Protein AF-A0A352M2B2-F1 (afdb_monomer_lite)

Secondary structure (DSSP, 8-state):
--TT--HHHHHHHTT--HHHHHHHHTTSS--HHHHHHHHHHTT--HHHHH-----SSS------GGG-

Structure (mmCIF, N/CA/C/O backbone):
data_AF-A0A352M2B2-F1
#
_entry.id   AF-A0A352M2B2-F1
#
loop_
_atom_site.group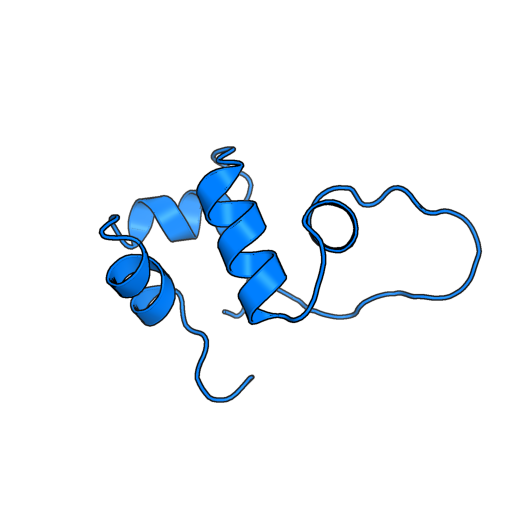_PDB
_atom_site.id
_atom_site.type_symbol
_atom_site.label_atom_id
_atom_site.label_alt_id
_atom_site.label_comp_id
_atom_site.label_asym_id
_atom_site.label_entity_id
_atom_site.label_seq_id
_atom_site.pdbx_PDB_ins_code
_atom_site.Cartn_x
_atom_site.Cartn_y
_atom_site.Cartn_z
_atom_site.occupancy
_atom_site.B_iso_or_equiv
_atom_site.auth_seq_id
_atom_site.auth_comp_id
_atom_site.auth_asym_id
_atom_site.auth_atom_id
_atom_site.pdbx_PDB_model_num
ATOM 1 N N . MET A 1 1 ? -1.399 -18.905 0.281 1.00 46.78 1 MET A N 1
ATOM 2 C CA . MET A 1 1 ? -1.400 -17.774 -0.673 1.00 46.78 1 MET A CA 1
ATOM 3 C C . MET A 1 1 ? -2.778 -17.137 -0.633 1.00 46.78 1 MET A C 1
ATOM 5 O O . MET A 1 1 ? -3.748 -17.862 -0.832 1.00 46.78 1 MET A O 1
ATOM 9 N N . MET A 1 2 ? -2.887 -15.840 -0.326 1.00 52.94 2 MET A N 1
ATOM 10 C CA . MET A 1 2 ? -4.154 -15.110 -0.466 1.00 52.94 2 MET A CA 1
ATOM 11 C C . MET A 1 2 ? -4.523 -15.140 -1.952 1.00 52.94 2 MET A C 1
ATOM 13 O O . MET A 1 2 ? -3.819 -14.563 -2.776 1.00 52.94 2 MET A O 1
ATOM 17 N N . LYS A 1 3 ? -5.537 -15.927 -2.326 1.00 54.34 3 LYS A N 1
ATOM 18 C CA . LYS A 1 3 ? -5.909 -16.135 -3.731 1.00 54.34 3 LYS A CA 1
ATOM 19 C C . LYS A 1 3 ? -6.314 -14.790 -4.352 1.00 54.34 3 LYS A C 1
ATOM 21 O O . LYS A 1 3 ? -7.416 -14.323 -4.101 1.00 54.34 3 LYS A O 1
ATOM 26 N N . GLY A 1 4 ? -5.440 -14.193 -5.166 1.00 69.56 4 GLY A N 1
ATOM 27 C CA . GLY A 1 4 ? -5.801 -13.129 -6.113 1.00 69.56 4 GLY A CA 1
ATOM 28 C C . GLY A 1 4 ? -5.076 -11.790 -5.970 1.00 69.56 4 GLY A C 1
ATOM 29 O O . GLY A 1 4 ? -5.076 -11.027 -6.932 1.00 69.56 4 GLY A O 1
ATOM 30 N N . ILE A 1 5 ? -4.424 -11.505 -4.840 1.00 84.00 5 ILE A N 1
ATOM 31 C CA . ILE A 1 5 ? -3.648 -10.266 -4.671 1.00 84.00 5 ILE A CA 1
ATOM 32 C C . ILE A 1 5 ? -2.179 -10.603 -4.880 1.00 84.00 5 ILE A C 1
ATOM 34 O O . ILE A 1 5 ? -1.597 -11.342 -4.094 1.00 84.00 5 ILE A O 1
ATOM 38 N N . THR A 1 6 ? -1.609 -10.079 -5.962 1.00 90.75 6 THR A N 1
ATOM 39 C CA . THR A 1 6 ? -0.187 -10.208 -6.287 1.00 90.75 6 THR A CA 1
ATOM 40 C C . THR A 1 6 ? 0.418 -8.835 -6.550 1.00 90.75 6 THR A C 1
ATOM 42 O O . THR A 1 6 ? -0.290 -7.918 -6.980 1.00 90.75 6 THR A O 1
ATOM 45 N N . VAL A 1 7 ? 1.738 -8.690 -6.418 1.00 91.62 7 VAL A N 1
ATOM 46 C CA . VAL A 1 7 ? 2.452 -7.476 -6.884 1.00 91.62 7 VAL A CA 1
ATOM 47 C C . VAL A 1 7 ? 2.071 -7.114 -8.326 1.00 91.62 7 VAL A C 1
ATOM 49 O O . VAL A 1 7 ? 1.877 -5.943 -8.654 1.00 91.62 7 VAL A O 1
ATOM 52 N N . THR A 1 8 ? 1.898 -8.125 -9.183 1.00 93.31 8 THR A N 1
ATOM 53 C CA . THR A 1 8 ? 1.544 -7.939 -10.596 1.00 93.31 8 THR A CA 1
ATOM 54 C C . THR A 1 8 ? 0.137 -7.399 -10.792 1.00 93.31 8 THR A C 1
ATOM 56 O O . THR A 1 8 ? -0.060 -6.486 -11.597 1.00 93.31 8 THR A O 1
ATOM 59 N N . SER A 1 9 ? -0.843 -7.910 -10.048 1.00 93.06 9 SER A N 1
ATOM 60 C CA . SER A 1 9 ? -2.213 -7.400 -10.132 1.00 93.06 9 SER A CA 1
ATOM 61 C C . SER A 1 9 ? -2.316 -5.971 -9.599 1.00 93.06 9 SER A C 1
ATOM 63 O O . SER A 1 9 ? -3.011 -5.166 -10.210 1.00 93.06 9 SER A O 1
ATOM 65 N N . ILE A 1 10 ? -1.583 -5.638 -8.529 1.00 93.75 10 ILE A N 1
ATOM 66 C CA . ILE A 1 10 ? -1.527 -4.279 -7.960 1.00 93.75 10 ILE A CA 1
ATOM 67 C C . ILE A 1 10 ? -0.880 -3.299 -8.947 1.00 93.75 10 ILE A C 1
ATOM 69 O O . ILE A 1 10 ? -1.393 -2.210 -9.186 1.00 93.75 10 ILE A O 1
ATOM 73 N N . ALA A 1 11 ? 0.244 -3.680 -9.557 1.00 95.75 11 ALA A N 1
ATOM 74 C CA . ALA A 1 11 ? 0.917 -2.837 -10.542 1.00 95.75 11 ALA A CA 1
ATOM 75 C C . ALA A 1 11 ? 0.005 -2.534 -11.740 1.00 95.75 11 ALA A C 1
ATOM 77 O O . ALA A 1 11 ? -0.093 -1.385 -12.174 1.00 95.75 11 ALA A O 1
ATOM 78 N N . LYS A 1 12 ? -0.717 -3.555 -12.221 1.00 95.12 12 LYS A N 1
ATOM 79 C CA . LYS A 1 12 ? -1.675 -3.422 -13.321 1.00 95.12 12 LYS A CA 1
ATOM 80 C C . LYS A 1 12 ? -2.881 -2.555 -12.949 1.00 95.12 12 LYS A C 1
ATOM 82 O O . LYS A 1 12 ? -3.263 -1.721 -13.759 1.00 95.12 12 LYS A O 1
ATOM 87 N N . SER A 1 13 ? -3.472 -2.724 -11.761 1.00 94.31 13 SER A N 1
ATOM 88 C CA . SER A 1 13 ? -4.650 -1.943 -11.337 1.00 94.31 13 SER A CA 1
ATOM 89 C C . SER A 1 13 ? -4.343 -0.461 -11.132 1.00 94.31 13 SER A C 1
ATOM 91 O O . SER A 1 13 ? -5.230 0.376 -11.272 1.00 94.31 13 SER A O 1
ATOM 93 N N . MET A 1 14 ? -3.096 -0.136 -10.792 1.00 95.06 14 MET A N 1
ATOM 94 C CA . MET A 1 14 ? -2.662 1.224 -10.480 1.00 95.06 14 MET A CA 1
ATOM 95 C C . MET A 1 14 ? -1.872 1.902 -11.605 1.00 95.06 14 MET A C 1
ATOM 97 O O . MET A 1 14 ? -1.418 3.034 -11.410 1.00 95.06 14 MET A O 1
ATOM 101 N N . GLU A 1 15 ? -1.679 1.209 -12.732 1.00 96.62 15 GLU A N 1
ATOM 102 C CA . GLU A 1 15 ? -0.881 1.657 -13.882 1.00 96.62 15 GLU A CA 1
ATOM 103 C C . GLU A 1 15 ? 0.529 2.129 -13.474 1.00 96.62 15 GLU A C 1
ATOM 105 O O . GLU A 1 15 ? 1.024 3.178 -13.886 1.00 96.62 15 GLU A O 1
ATOM 110 N N . VAL A 1 16 ? 1.190 1.352 -12.612 1.00 95.94 16 VAL A N 1
ATOM 111 C CA . VAL A 1 16 ? 2.563 1.606 -12.146 1.00 95.94 16 VAL A CA 1
ATOM 112 C C 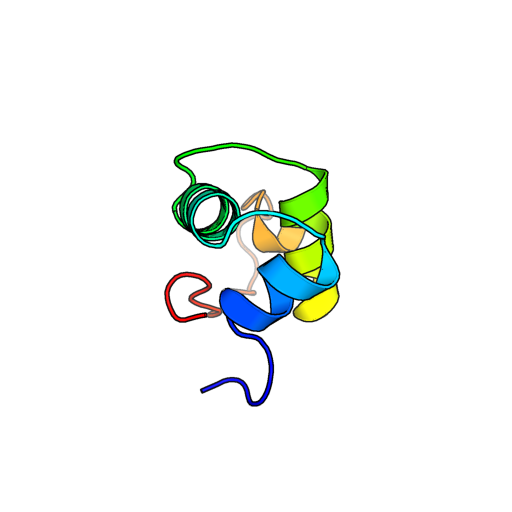. VAL A 1 16 ? 3.469 0.415 -12.439 1.00 95.94 16 VAL A C 1
ATOM 114 O O . VAL A 1 16 ? 3.008 -0.689 -12.719 1.00 9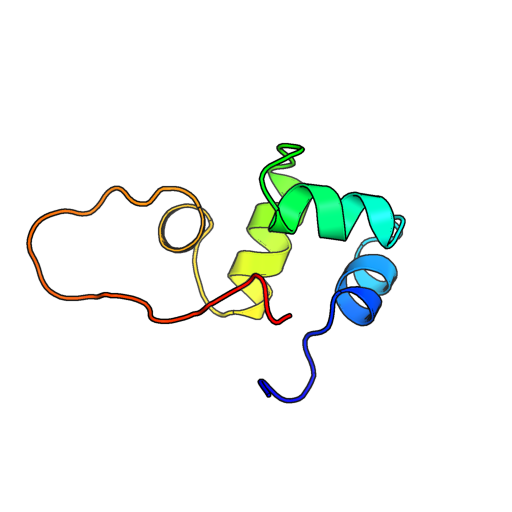5.94 16 VAL A O 1
ATOM 117 N N . SER A 1 17 ? 4.786 0.609 -12.352 1.00 97.44 17 SER A N 1
ATOM 118 C CA . SER A 1 17 ? 5.725 -0.498 -12.526 1.00 97.44 17 SER A CA 1
ATOM 119 C C . SER A 1 17 ? 5.690 -1.474 -11.346 1.00 97.44 17 SER A C 1
ATOM 121 O O . SER A 1 17 ? 5.537 -1.072 -10.190 1.00 97.44 17 SER A O 1
ATOM 123 N N . LEU A 1 18 ? 5.931 -2.758 -11.638 1.00 96.38 18 LEU A N 1
ATOM 124 C CA . LEU A 1 18 ? 6.144 -3.809 -10.634 1.00 96.38 18 LEU A CA 1
ATOM 125 C C . LEU A 1 18 ? 7.179 -3.382 -9.592 1.00 96.38 18 LEU A C 1
ATOM 127 O O . LEU A 1 18 ? 6.931 -3.460 -8.394 1.00 96.38 18 LEU A O 1
ATOM 131 N N . THR A 1 19 ? 8.313 -2.850 -10.058 1.00 96.88 19 THR A N 1
ATOM 132 C CA . THR A 1 19 ? 9.395 -2.359 -9.202 1.00 96.88 19 THR A CA 1
ATOM 133 C C . THR A 1 19 ? 8.906 -1.302 -8.224 1.00 96.88 19 THR A C 1
ATOM 135 O O . THR A 1 19 ? 9.311 -1.311 -7.065 1.00 96.88 19 THR A O 1
ATOM 138 N N . PHE A 1 20 ? 8.029 -0.393 -8.654 1.00 96.06 20 PHE A N 1
ATOM 139 C CA . PHE A 1 20 ? 7.530 0.646 -7.766 1.00 96.06 20 PHE A CA 1
ATOM 140 C C . PHE A 1 20 ? 6.646 0.059 -6.659 1.00 96.06 20 PHE A C 1
ATOM 142 O O . PHE A 1 20 ? 6.834 0.410 -5.496 1.00 96.06 20 PHE A O 1
ATOM 149 N N . VAL A 1 21 ? 5.764 -0.888 -6.988 1.00 95.31 21 VAL A N 1
ATOM 150 C CA . VAL A 1 21 ? 4.965 -1.608 -5.982 1.00 95.31 21 VAL A CA 1
ATOM 151 C C . VAL A 1 21 ? 5.871 -2.377 -5.019 1.00 95.31 21 VAL A C 1
ATOM 153 O O . VAL A 1 21 ? 5.723 -2.233 -3.808 1.00 95.31 21 VAL A O 1
ATOM 156 N N . SER A 1 22 ? 6.872 -3.104 -5.525 1.00 94.56 22 SER A N 1
ATOM 157 C CA . SER A 1 22 ? 7.842 -3.824 -4.688 1.00 94.56 22 SER A CA 1
ATOM 158 C C . SER A 1 22 ? 8.616 -2.894 -3.753 1.00 94.56 22 SER A C 1
ATOM 160 O O . SER A 1 22 ? 8.843 -3.242 -2.597 1.00 94.56 22 SER A O 1
ATOM 162 N N . LEU A 1 23 ? 9.010 -1.700 -4.209 1.00 95.50 23 LEU A N 1
ATOM 163 C CA . LEU A 1 23 ? 9.680 -0.709 -3.359 1.00 95.50 23 LEU A CA 1
ATOM 164 C C . LEU A 1 23 ? 8.764 -0.191 -2.245 1.00 95.50 23 LEU A C 1
ATOM 166 O O . LEU A 1 23 ? 9.254 0.072 -1.148 1.00 95.50 23 LEU A O 1
ATOM 170 N N . VAL A 1 24 ? 7.462 -0.054 -2.509 1.00 93.62 24 VAL A N 1
ATOM 171 C CA . VAL A 1 24 ? 6.475 0.341 -1.493 1.00 93.62 24 VAL A CA 1
ATOM 172 C C . VAL A 1 24 ? 6.246 -0.782 -0.482 1.00 93.62 24 VAL A C 1
ATOM 174 O O . VAL A 1 24 ? 6.331 -0.531 0.716 1.00 93.62 24 VAL A O 1
ATOM 177 N N . LEU A 1 25 ? 6.049 -2.022 -0.942 1.00 90.94 25 LEU A N 1
ATOM 178 C CA . LEU A 1 25 ? 5.892 -3.203 -0.077 1.00 90.94 25 LEU A CA 1
ATOM 179 C C . LEU A 1 25 ? 7.108 -3.451 0.826 1.00 90.94 25 LEU A C 1
ATOM 181 O O . LEU A 1 25 ? 6.962 -3.900 1.957 1.00 90.94 25 LEU A O 1
ATOM 185 N N . ASN A 1 26 ? 8.311 -3.139 0.338 1.00 90.62 26 ASN A N 1
ATOM 186 C CA . ASN A 1 26 ? 9.554 -3.250 1.104 1.00 90.62 26 ASN A CA 1
ATOM 187 C C . ASN A 1 26 ? 9.908 -1.978 1.890 1.00 90.62 26 ASN A C 1
ATOM 189 O O . ASN A 1 26 ? 11.041 -1.853 2.361 1.00 90.62 26 ASN A O 1
ATOM 193 N N . GLU A 1 27 ? 8.984 -1.017 1.982 1.00 89.50 27 GLU A N 1
ATOM 194 C CA . GLU A 1 27 ? 9.150 0.254 2.700 1.00 89.50 27 GLU A CA 1
ATOM 195 C C . GLU A 1 27 ? 10.375 1.076 2.246 1.00 89.50 27 GLU A C 1
ATOM 197 O O . GLU A 1 27 ? 10.833 1.992 2.928 1.00 89.50 27 GLU A O 1
ATOM 202 N N . LYS A 1 28 ? 10.912 0.788 1.054 1.00 93.50 28 LYS A N 1
ATOM 203 C CA . LYS A 1 28 ? 12.014 1.541 0.433 1.00 93.50 28 LYS A CA 1
ATOM 204 C C . LYS A 1 28 ? 11.527 2.822 -0.229 1.00 93.50 28 LYS A C 1
ATOM 206 O O . LYS A 1 28 ? 12.324 3.716 -0.501 1.00 93.50 28 LYS A O 1
ATOM 211 N N . LYS A 1 29 ? 10.225 2.919 -0.497 1.00 93.94 29 LYS A N 1
ATOM 212 C CA . LYS A 1 29 ? 9.583 4.120 -1.024 1.00 93.94 29 LYS A CA 1
ATOM 213 C C . LYS A 1 29 ? 8.214 4.310 -0.387 1.00 93.94 29 LYS A C 1
ATOM 215 O O . LYS A 1 29 ? 7.412 3.388 -0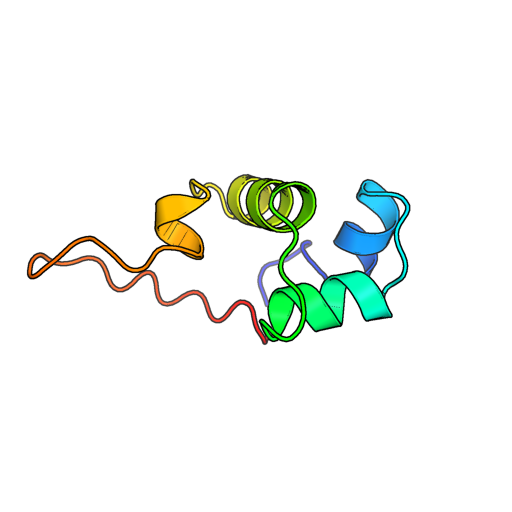.358 1.00 93.94 29 LYS A O 1
ATOM 220 N N . LYS A 1 30 ? 7.923 5.526 0.076 1.00 90.44 30 LYS A N 1
ATOM 221 C CA . LYS A 1 30 ? 6.594 5.878 0.591 1.00 90.44 30 LYS A CA 1
ATOM 222 C C . LYS A 1 30 ? 5.692 6.331 -0.551 1.00 90.44 30 LYS A C 1
ATOM 224 O O . LYS A 1 30 ? 6.093 7.145 -1.383 1.00 90.44 30 LYS A O 1
ATOM 229 N N . SER A 1 31 ? 4.475 5.804 -0.593 1.00 95.00 31 SER A N 1
ATOM 230 C CA . SER A 1 31 ? 3.445 6.221 -1.541 1.00 95.00 31 SER A CA 1
ATOM 231 C C . SER A 1 31 ? 2.081 5.987 -0.915 1.00 95.00 31 SER A C 1
ATOM 233 O O . SER A 1 31 ? 1.557 4.877 -0.976 1.00 95.00 31 SER A O 1
ATOM 235 N N . LYS A 1 32 ? 1.498 7.051 -0.353 1.00 93.94 32 LYS A N 1
ATOM 236 C CA . LYS A 1 32 ? 0.198 6.993 0.325 1.00 93.94 32 LYS A CA 1
ATOM 237 C C . LYS A 1 32 ? -0.877 6.347 -0.559 1.00 93.94 32 LYS A C 1
ATOM 239 O O . LYS A 1 32 ? -1.534 5.416 -0.123 1.00 93.94 32 LYS A O 1
ATOM 244 N N . ARG A 1 33 ? -0.931 6.729 -1.842 1.00 95.44 33 ARG A N 1
ATOM 245 C CA . ARG A 1 33 ? -1.850 6.164 -2.847 1.00 95.44 33 ARG A CA 1
ATOM 246 C C . ARG A 1 33 ? -1.743 4.638 -2.984 1.00 95.44 33 ARG A C 1
ATOM 248 O O . ARG A 1 33 ? -2.758 3.956 -3.023 1.00 95.44 33 ARG A O 1
ATOM 255 N N . ILE A 1 34 ? -0.524 4.101 -3.110 1.00 94.94 34 ILE A N 1
ATOM 256 C CA . ILE A 1 34 ? -0.301 2.650 -3.270 1.00 94.94 34 ILE A CA 1
ATOM 257 C C . ILE A 1 34 ? -0.574 1.925 -1.952 1.00 94.94 34 ILE A C 1
ATOM 259 O O . ILE A 1 34 ? -1.215 0.882 -1.940 1.00 94.94 34 ILE A O 1
ATOM 263 N N . GLN A 1 35 ? -0.131 2.502 -0.840 1.00 94.50 35 GLN A N 1
ATOM 264 C CA . GLN A 1 35 ? -0.331 1.953 0.497 1.00 94.50 35 GLN A CA 1
ATOM 265 C C . GLN A 1 35 ? -1.819 1.862 0.871 1.00 94.50 35 GLN A C 1
ATOM 267 O O . GLN A 1 35 ? -2.253 0.823 1.362 1.00 94.50 35 GLN A O 1
ATOM 272 N N . GLU A 1 36 ? -2.610 2.899 0.582 1.00 95.12 36 GLU A N 1
ATOM 273 C CA . GLU A 1 36 ? -4.070 2.907 0.748 1.00 95.12 36 GLU A CA 1
ATOM 274 C C . GLU A 1 36 ? -4.750 1.868 -0.144 1.00 95.12 36 GLU A C 1
ATOM 276 O O . GLU A 1 36 ? -5.624 1.142 0.320 1.00 95.12 36 GLU A O 1
ATOM 281 N N . HIS A 1 37 ? -4.328 1.750 -1.407 1.00 94.56 37 HIS A N 1
ATOM 282 C CA . HIS A 1 37 ? -4.877 0.742 -2.311 1.00 94.56 37 HIS A CA 1
ATOM 283 C C . HIS A 1 37 ? -4.612 -0.683 -1.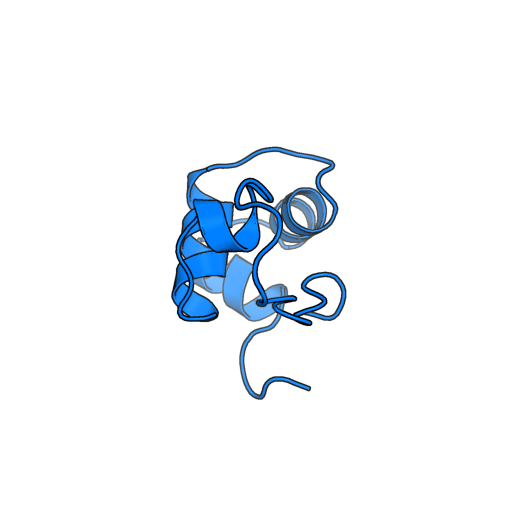804 1.00 94.56 37 HIS A C 1
ATOM 285 O O . HIS A 1 37 ? -5.527 -1.500 -1.770 1.00 94.56 37 HIS A O 1
ATOM 291 N N . ILE A 1 38 ? -3.384 -0.974 -1.362 1.00 91.94 38 ILE A N 1
ATOM 292 C CA . ILE A 1 38 ? -3.018 -2.279 -0.789 1.00 91.94 38 ILE A CA 1
ATOM 293 C C . ILE A 1 38 ? -3.813 -2.552 0.491 1.00 91.94 38 ILE A C 1
ATOM 295 O O . ILE A 1 38 ? -4.324 -3.656 0.653 1.00 91.94 38 ILE A O 1
ATOM 299 N N . ALA A 1 39 ? -3.960 -1.557 1.370 1.00 90.94 39 ALA A N 1
ATOM 300 C CA . ALA A 1 39 ? -4.773 -1.692 2.574 1.00 90.94 39 ALA A CA 1
ATOM 301 C C . ALA A 1 39 ? -6.227 -2.037 2.224 1.00 90.94 39 ALA A C 1
ATOM 303 O O . ALA A 1 39 ? -6.751 -3.036 2.713 1.00 90.94 39 ALA A O 1
ATOM 304 N N . GLY A 1 40 ? -6.829 -1.310 1.278 1.00 91.81 40 GLY A N 1
ATOM 305 C CA . GLY A 1 40 ? -8.187 -1.578 0.806 1.00 91.81 40 GLY A CA 1
ATOM 306 C C . GLY A 1 40 ? -8.360 -2.976 0.205 1.00 91.81 40 GLY A C 1
ATOM 307 O O . GLY A 1 40 ? -9.354 -3.640 0.487 1.00 91.81 40 GLY A O 1
ATOM 308 N N . LEU A 1 41 ? -7.378 -3.470 -0.561 1.00 90.25 41 LEU A N 1
ATOM 309 C CA . LEU A 1 41 ? -7.392 -4.843 -1.089 1.00 90.25 41 LEU A CA 1
ATOM 310 C C . LEU A 1 41 ? -7.369 -5.904 0.021 1.00 90.25 41 LEU A C 1
ATOM 312 O O . LEU A 1 41 ? -7.912 -6.991 -0.159 1.00 90.25 41 LEU A O 1
ATOM 316 N N . LEU A 1 42 ? -6.752 -5.593 1.159 1.00 86.31 42 LEU A N 1
ATOM 317 C CA . LEU A 1 42 ? -6.672 -6.469 2.328 1.00 86.31 42 LEU A CA 1
ATOM 318 C C . LEU A 1 42 ? -7.840 -6.267 3.307 1.00 86.31 42 LEU A C 1
ATOM 320 O O . LEU A 1 42 ? -7.891 -6.953 4.325 1.00 86.31 42 LEU A O 1
ATOM 324 N N . GLY A 1 43 ? -8.778 -5.362 3.005 1.00 88.06 43 GLY A N 1
ATOM 325 C CA . GLY A 1 43 ? -9.888 -5.015 3.896 1.00 88.06 43 GLY A CA 1
ATOM 326 C C . GLY A 1 43 ? -9.462 -4.206 5.125 1.00 88.06 43 GLY A C 1
ATOM 327 O O . GLY A 1 43 ? -10.155 -4.239 6.135 1.00 88.06 43 GLY A O 1
ATOM 328 N N . LEU A 1 44 ? -8.328 -3.509 5.044 1.00 88.69 44 LEU A N 1
ATOM 329 C CA . LEU A 1 44 ? -7.736 -2.712 6.115 1.00 88.69 44 LEU A CA 1
ATOM 330 C C . LEU A 1 44 ? -7.717 -1.225 5.759 1.00 88.69 44 LEU A C 1
ATOM 332 O O . LEU A 1 44 ? -7.747 -0.823 4.593 1.00 88.69 44 LEU A O 1
ATOM 336 N N . THR A 1 45 ? -7.580 -0.392 6.779 1.00 89.81 45 THR A N 1
ATOM 337 C CA . THR A 1 45 ? -7.220 1.017 6.642 1.00 89.81 45 THR A CA 1
ATOM 338 C C . THR A 1 45 ? -5.715 1.186 6.443 1.00 89.81 45 THR A C 1
ATOM 340 O O . THR A 1 45 ? -4.902 0.324 6.786 1.00 89.81 45 THR A O 1
ATOM 343 N N . TYR A 1 46 ? -5.319 2.340 5.898 1.00 89.88 46 TYR A N 1
ATOM 344 C CA . TYR A 1 46 ? -3.906 2.699 5.780 1.00 89.88 46 TYR A CA 1
ATOM 345 C C . TYR A 1 46 ? -3.185 2.618 7.130 1.00 89.88 46 TYR A C 1
ATOM 347 O O . TYR A 1 46 ? -2.080 2.085 7.190 1.00 89.88 46 TYR A O 1
ATOM 355 N N . SER A 1 47 ? -3.807 3.119 8.202 1.00 88.06 47 SER A N 1
ATOM 356 C CA . SER A 1 47 ? -3.208 3.099 9.533 1.00 88.06 47 SER A CA 1
ATOM 357 C C . SER A 1 47 ? -3.031 1.673 10.038 1.00 88.06 47 SER A C 1
ATOM 359 O O . SER A 1 47 ? -1.919 1.309 10.379 1.00 88.06 47 SER A O 1
ATOM 361 N N . GLU A 1 48 ? -4.060 0.825 9.975 1.00 85.31 48 GLU A N 1
ATOM 362 C CA . GLU A 1 48 ? -3.962 -0.572 10.437 1.00 85.31 48 GLU A CA 1
ATOM 363 C C . GLU A 1 48 ? -2.837 -1.356 9.752 1.00 85.31 48 GLU A C 1
ATOM 365 O O . GLU A 1 48 ? -2.217 -2.215 10.376 1.00 85.31 48 GLU A O 1
ATOM 370 N N . LEU A 1 49 ? -2.557 -1.060 8.478 1.00 85.50 49 LEU A N 1
ATOM 371 C CA . LEU A 1 49 ? -1.531 -1.767 7.719 1.00 85.50 49 LEU A CA 1
ATOM 372 C C . LEU A 1 49 ? -0.130 -1.145 7.821 1.00 85.50 49 LEU A C 1
ATOM 374 O O . LEU A 1 49 ? 0.862 -1.871 7.862 1.00 85.50 49 LEU A O 1
ATOM 378 N N . TRP A 1 50 ? -0.030 0.185 7.811 1.00 85.94 50 TRP A N 1
ATOM 379 C CA . TRP A 1 50 ? 1.243 0.899 7.630 1.00 85.94 50 TRP A CA 1
ATOM 380 C C . TRP A 1 50 ? 1.648 1.761 8.820 1.00 85.94 50 TRP A C 1
ATOM 382 O O . TRP A 1 50 ? 2.831 2.060 8.987 1.00 85.94 50 TRP A O 1
ATOM 392 N N . GLU A 1 51 ? 0.694 2.172 9.648 1.00 84.31 51 GLU A N 1
ATOM 393 C CA . GLU A 1 51 ? 0.953 2.878 10.894 1.00 84.31 51 GLU A CA 1
ATOM 394 C C . GLU A 1 51 ? 0.666 1.907 12.033 1.00 84.31 51 GLU A C 1
ATOM 396 O O . GLU A 1 51 ? -0.431 1.878 12.574 1.00 84.31 51 GLU A O 1
ATOM 401 N N . GLN A 1 52 ? 1.660 1.106 12.422 1.00 65.00 52 GLN A N 1
ATOM 402 C CA . GLN A 1 52 ? 1.579 0.256 13.618 1.00 65.00 52 GLN A CA 1
ATOM 403 C C . GLN A 1 52 ? 1.531 1.099 14.907 1.00 65.00 52 GLN A C 1
ATOM 405 O O . GLN A 1 52 ? 2.418 1.056 15.758 1.00 65.00 52 GLN A O 1
ATOM 410 N N . LYS A 1 53 ? 0.498 1.919 15.051 1.00 52.25 53 LYS A N 1
ATOM 411 C CA . LYS A 1 53 ? 0.122 2.624 16.261 1.00 52.25 53 LYS A CA 1
ATOM 412 C C . LYS A 1 53 ? -1.295 2.198 16.585 1.00 52.25 53 LYS A C 1
ATOM 414 O O . LYS A 1 53 ? -2.226 2.800 16.076 1.00 52.25 53 LYS A O 1
ATOM 419 N N . LEU A 1 54 ? -1.397 1.153 17.399 1.00 42.97 54 LEU A N 1
ATOM 420 C CA . LEU A 1 54 ? -2.421 0.875 18.417 1.00 42.97 54 LEU A CA 1
ATOM 421 C C . LEU A 1 54 ? -1.947 -0.429 19.097 1.00 42.97 54 LEU A C 1
ATOM 423 O O . LEU A 1 54 ? -2.153 -1.521 18.587 1.00 42.97 54 LEU A O 1
ATOM 427 N N . SER A 1 55 ? -0.963 -0.331 19.996 1.00 44.22 55 SER A N 1
ATOM 428 C CA . SER A 1 55 ? -1.140 -0.175 21.453 1.00 44.22 55 SER A CA 1
ATOM 429 C C . SER A 1 55 ? -1.764 -1.412 22.105 1.00 44.22 55 SER A C 1
ATOM 431 O O . SER A 1 55 ? -2.947 -1.647 21.902 1.00 44.22 55 SER A O 1
ATOM 433 N N . ASP A 1 56 ? -0.966 -2.152 22.882 1.00 43.88 56 ASP A N 1
ATOM 434 C CA . ASP A 1 56 ? -1.273 -2.941 24.095 1.00 43.88 56 ASP A CA 1
ATOM 435 C C . ASP A 1 56 ? -2.562 -3.788 24.192 1.00 43.88 56 ASP A C 1
ATOM 437 O O . ASP A 1 56 ? -2.871 -4.331 25.251 1.00 43.88 56 ASP A O 1
ATOM 441 N N . THR A 1 57 ? -3.343 -3.965 23.129 1.00 45.09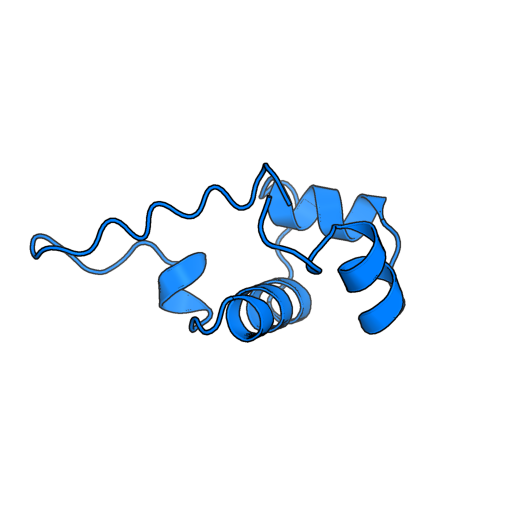 57 THR A N 1
ATOM 442 C CA . THR A 1 57 ? -4.588 -4.739 23.158 1.00 45.09 57 THR A CA 1
ATOM 443 C C . THR A 1 57 ? -4.862 -5.386 21.796 1.00 45.09 57 THR A C 1
ATOM 445 O O . THR A 1 57 ? -5.690 -4.940 21.014 1.00 45.09 57 THR A O 1
ATOM 448 N N . GLY A 1 58 ? -4.179 -6.501 21.531 1.00 47.16 58 GLY A N 1
ATOM 449 C CA . GLY A 1 58 ? -4.875 -7.695 21.036 1.00 47.16 58 GLY A CA 1
ATOM 450 C C . GLY A 1 58 ? -5.181 -7.871 19.543 1.00 47.16 58 GLY A C 1
ATOM 451 O O . GLY A 1 58 ? -6.025 -8.710 19.243 1.00 47.16 58 GLY A O 1
ATOM 452 N N . ALA A 1 59 ? -4.508 -7.208 18.601 1.00 44.06 59 ALA A N 1
ATOM 453 C CA . ALA A 1 59 ? -4.617 -7.598 17.188 1.00 44.06 59 ALA A CA 1
ATOM 454 C C . ALA A 1 59 ? -3.268 -7.527 16.461 1.00 44.06 59 ALA A C 1
ATOM 456 O O . ALA A 1 59 ? -2.972 -6.573 15.746 1.00 44.06 59 ALA A O 1
ATOM 457 N N . GLU A 1 60 ? -2.447 -8.572 16.603 1.00 50.78 60 GLU A N 1
ATOM 458 C CA . GLU A 1 60 ? -1.448 -8.870 15.577 1.00 50.78 60 GLU A CA 1
ATOM 459 C C . GLU A 1 60 ? -2.202 -9.262 14.304 1.00 50.78 60 GLU A C 1
ATOM 461 O O . GLU A 1 60 ? -2.636 -10.404 14.131 1.00 50.78 60 GLU A O 1
ATOM 466 N N . ILE A 1 61 ? -2.389 -8.307 13.395 1.00 55.22 61 ILE A N 1
ATOM 467 C CA . ILE A 1 61 ? -2.776 -8.628 12.026 1.00 55.22 61 ILE A CA 1
ATOM 468 C C . ILE A 1 61 ? -1.562 -9.338 11.417 1.00 55.22 61 ILE A C 1
ATOM 470 O O . ILE A 1 61 ? -0.649 -8.701 10.902 1.00 55.22 61 ILE A O 1
ATOM 474 N N . GLY A 1 62 ? -1.516 -10.669 11.521 1.00 54.28 62 GLY A N 1
ATOM 475 C CA . GLY A 1 62 ? -0.430 -11.532 11.035 1.00 54.28 62 GLY A CA 1
ATOM 476 C C . GLY A 1 62 ? -0.268 -11.564 9.506 1.00 54.28 62 GLY A C 1
ATOM 477 O O . GLY A 1 62 ? 0.120 -12.587 8.941 1.00 54.28 62 GLY A O 1
ATOM 478 N N . ILE A 1 63 ? -0.597 -10.475 8.805 1.00 63.94 63 ILE A N 1
ATOM 479 C CA . ILE A 1 63 ? -0.473 -10.355 7.355 1.00 63.94 63 ILE A CA 1
ATOM 480 C C . ILE A 1 63 ? 0.961 -9.959 7.015 1.00 63.94 63 ILE A C 1
ATOM 482 O O . ILE A 1 63 ? 1.378 -8.809 7.139 1.00 63.94 63 ILE A O 1
ATOM 486 N N . ASN A 1 64 ? 1.720 -10.929 6.513 1.00 70.81 64 ASN A N 1
ATOM 487 C CA . ASN A 1 64 ? 3.016 -10.665 5.908 1.00 70.81 64 ASN A CA 1
ATOM 488 C C . ASN A 1 64 ? 2.833 -10.157 4.467 1.00 70.81 64 ASN A C 1
ATOM 490 O O . ASN A 1 64 ? 2.849 -10.939 3.515 1.00 70.81 64 ASN A O 1
ATOM 494 N N . ILE A 1 65 ? 2.689 -8.838 4.305 1.00 74.31 65 ILE A N 1
ATOM 495 C CA . ILE A 1 65 ? 2.559 -8.190 2.987 1.00 74.31 65 ILE A CA 1
ATOM 496 C C . ILE A 1 65 ? 3.786 -8.360 2.082 1.00 74.31 65 ILE A C 1
ATOM 498 O O . ILE A 1 65 ? 3.692 -8.124 0.881 1.00 74.31 65 ILE A O 1
ATOM 502 N N . LYS A 1 66 ? 4.934 -8.796 2.619 1.00 72.88 66 LYS A N 1
ATOM 503 C CA . LYS A 1 66 ? 6.140 -9.074 1.818 1.00 72.88 66 LYS A CA 1
ATOM 504 C C . LYS A 1 66 ? 6.026 -10.371 1.012 1.00 72.88 66 LYS A C 1
ATOM 506 O O . LYS A 1 66 ? 6.864 -10.610 0.152 1.00 72.88 66 LYS A O 1
ATOM 511 N N . ASN A 1 67 ? 4.995 -11.177 1.277 1.00 68.81 67 ASN A N 1
ATOM 512 C CA . ASN A 1 67 ? 4.696 -12.416 0.557 1.00 68.81 67 ASN A CA 1
ATOM 513 C C . ASN A 1 67 ? 3.554 -12.258 -0.472 1.00 68.81 67 ASN A C 1
ATOM 515 O O . ASN A 1 67 ? 3.043 -13.272 -0.958 1.00 68.81 67 ASN A O 1
ATOM 519 N N . LEU A 1 68 ? 3.116 -11.017 -0.738 1.00 71.25 68 LEU A N 1
ATOM 520 C CA . LEU A 1 68 ? 2.213 -10.669 -1.845 1.00 71.25 68 LEU A CA 1
ATOM 521 C C . LEU A 1 68 ? 2.919 -10.762 -3.207 1.00 71.25 68 LEU A C 1
ATOM 523 O O . LEU A 1 68 ? 4.165 -10.705 -3.247 1.00 71.25 68 LEU A O 1
#

Foldseek 3Di:
DPPPDDLVVLCVVVVHDSVVLLCCLVVVDDDLVSLQVVQVVVVHGSCVRPVPPDDDDDDPPVDNSNVD

pLDDT: mean 81.25, std 17.75, range [42.97, 97.44]

Radius of gyration: 12.09 Å; chains: 1; bounding box: 22×25×38 Å

Sequence (68 aa):
MMKGITVTSIAKSMEVSLTFVSLVLNEKKKSKRIQEHIAGLLGLTYSELWEQKLSDTGAEIGINIKNL